Protein AF-A0A832B917-F1 (afdb_monomer_lite)

Structure (mmCIF, N/CA/C/O backbone):
data_AF-A0A832B917-F1
#
_entry.id   AF-A0A832B917-F1
#
loop_
_atom_site.group_PDB
_atom_site.id
_atom_site.type_symbol
_atom_site.label_atom_id
_atom_site.label_alt_id
_atom_site.label_comp_id
_atom_site.label_asym_id
_atom_site.label_entity_id
_atom_site.label_seq_id
_atom_site.pdbx_PDB_ins_code
_atom_site.Cartn_x
_atom_site.Cartn_y
_atom_site.Cartn_z
_atom_site.occupancy
_atom_site.B_iso_or_equiv
_atom_site.auth_seq_id
_atom_site.auth_comp_id
_atom_site.auth_asym_id
_atom_site.auth_atom_id
_atom_site.pdbx_PDB_model_num
ATOM 1 N N . MET A 1 1 ? -44.973 41.754 -7.751 1.00 41.59 1 MET A N 1
ATOM 2 C CA . MET A 1 1 ? -44.252 41.042 -6.675 1.00 41.59 1 MET A CA 1
ATOM 3 C C . MET A 1 1 ? -43.685 39.757 -7.253 1.00 41.59 1 MET A C 1
ATOM 5 O O . MET A 1 1 ? -44.460 38.857 -7.533 1.00 41.59 1 MET A O 1
ATOM 9 N N . ILE A 1 2 ? -42.376 39.683 -7.491 1.00 45.53 2 ILE A N 1
ATOM 10 C CA . ILE A 1 2 ? -41.691 38.426 -7.821 1.00 45.53 2 ILE A CA 1
ATOM 11 C C . ILE A 1 2 ? -40.520 38.333 -6.850 1.00 45.53 2 ILE A C 1
ATOM 13 O O . ILE A 1 2 ? -39.623 39.172 -6.868 1.00 45.53 2 ILE A O 1
ATOM 17 N N . CYS A 1 3 ? -40.603 37.370 -5.938 1.00 47.19 3 CYS A N 1
ATOM 18 C CA . CYS A 1 3 ? -39.570 37.076 -4.959 1.00 47.19 3 CYS A CA 1
ATOM 19 C C . CYS A 1 3 ? -38.580 36.117 -5.632 1.00 47.19 3 CYS A C 1
ATOM 21 O O . CYS A 1 3 ? -38.929 34.973 -5.917 1.00 47.19 3 CYS A O 1
ATOM 23 N N . ALA A 1 4 ? -37.381 36.596 -5.963 1.00 51.69 4 ALA A N 1
ATOM 24 C CA . ALA A 1 4 ? -36.318 35.751 -6.490 1.00 51.69 4 ALA A CA 1
ATOM 25 C C . ALA A 1 4 ? -35.633 35.035 -5.318 1.00 51.69 4 ALA A C 1
ATOM 27 O O . ALA A 1 4 ? -34.927 35.661 -4.529 1.00 51.69 4 ALA A O 1
ATOM 28 N N . ALA A 1 5 ? -35.861 33.730 -5.185 1.00 57.09 5 ALA A N 1
ATOM 29 C CA . ALA A 1 5 ? -35.115 32.896 -4.254 1.00 57.09 5 ALA A CA 1
ATOM 30 C C . ALA A 1 5 ? -33.724 32.608 -4.842 1.00 57.09 5 ALA A C 1
ATOM 32 O O . ALA A 1 5 ? -33.597 31.915 -5.852 1.00 57.09 5 ALA A O 1
ATOM 33 N N . LEU A 1 6 ? -32.681 33.153 -4.215 1.00 59.19 6 LEU A N 1
ATOM 34 C CA . LEU A 1 6 ? -31.294 32.772 -4.476 1.00 59.19 6 LEU A CA 1
ATOM 35 C C . LEU A 1 6 ? -31.070 31.356 -3.915 1.00 59.19 6 LEU A C 1
ATOM 37 O O . LEU A 1 6 ? -31.029 31.173 -2.699 1.00 59.19 6 LEU A O 1
ATOM 41 N N . LEU A 1 7 ? -30.916 30.352 -4.781 1.00 58.56 7 LEU A N 1
ATOM 42 C CA . LEU A 1 7 ? -30.391 29.048 -4.370 1.00 58.56 7 LEU A CA 1
ATOM 43 C C . LEU A 1 7 ? -28.865 29.152 -4.234 1.00 58.56 7 LEU A C 1
ATOM 45 O O . LEU A 1 7 ? -28.141 29.191 -5.227 1.00 58.56 7 LEU A O 1
ATOM 49 N N . LEU A 1 8 ? -28.375 29.175 -2.997 1.00 60.53 8 LEU A N 1
ATOM 50 C CA . LEU A 1 8 ? -26.969 28.921 -2.690 1.00 60.53 8 LEU A CA 1
ATOM 51 C C . LEU A 1 8 ? -26.716 27.411 -2.797 1.00 60.53 8 LEU A C 1
ATOM 53 O O . LEU A 1 8 ? -27.133 26.636 -1.939 1.00 60.53 8 LEU A O 1
ATOM 57 N N . LEU A 1 9 ? -26.031 26.990 -3.860 1.00 60.19 9 LEU A N 1
ATOM 58 C CA . LEU A 1 9 ? -25.449 25.653 -3.960 1.00 60.19 9 LEU A CA 1
ATOM 59 C C . LEU A 1 9 ? -24.284 25.560 -2.967 1.00 60.19 9 LEU A C 1
ATOM 61 O O . LEU A 1 9 ? -23.174 26.004 -3.254 1.00 60.19 9 LEU A O 1
ATOM 65 N N . ALA A 1 10 ? -24.540 25.004 -1.785 1.00 63.69 10 ALA A N 1
ATOM 66 C CA . ALA A 1 10 ? -23.477 24.636 -0.860 1.00 63.69 10 ALA A CA 1
ATOM 67 C C . ALA A 1 10 ? -22.703 23.443 -1.442 1.00 63.69 10 ALA A C 1
ATOM 69 O O . ALA A 1 10 ? -23.269 22.376 -1.684 1.00 63.69 10 ALA A O 1
ATOM 70 N N . THR A 1 11 ? -21.404 23.617 -1.676 1.00 65.88 11 THR A N 1
ATOM 71 C CA . THR A 1 11 ? -20.505 22.516 -2.019 1.00 65.88 11 THR A CA 1
ATOM 72 C C . THR A 1 11 ? -20.307 21.641 -0.785 1.00 65.88 11 THR A C 1
ATOM 74 O O . THR A 1 11 ? -19.839 22.106 0.254 1.00 65.88 11 THR A O 1
ATOM 77 N N . ALA A 1 12 ? -20.684 20.363 -0.876 1.00 63.97 12 ALA A N 1
ATOM 78 C CA . ALA A 1 12 ? -20.380 19.407 0.181 1.00 63.97 12 ALA A CA 1
ATOM 79 C C . ALA A 1 12 ? -18.850 19.330 0.350 1.00 63.97 12 ALA A C 1
ATOM 81 O O . ALA A 1 12 ? -18.140 19.207 -0.655 1.00 63.97 12 ALA A O 1
ATOM 82 N N . PRO A 1 13 ? -18.320 19.415 1.583 1.00 66.44 13 PRO A N 1
ATOM 83 C CA . PRO A 1 13 ? -16.890 19.268 1.802 1.00 66.44 13 PRO A CA 1
ATOM 84 C C . PRO A 1 13 ? -16.442 17.896 1.293 1.00 66.44 13 PRO A C 1
ATOM 86 O O . PRO A 1 13 ? -17.129 16.891 1.495 1.00 66.44 13 PRO A O 1
ATOM 89 N N . ALA A 1 14 ? -15.299 17.856 0.608 1.00 67.38 14 ALA A N 1
ATOM 90 C CA . ALA A 1 14 ? -14.741 16.612 0.100 1.00 67.38 14 ALA A CA 1
ATOM 91 C C . ALA A 1 14 ? -14.556 15.625 1.260 1.00 67.38 14 ALA A C 1
ATOM 93 O O . ALA A 1 14 ? -13.922 15.954 2.265 1.00 67.38 14 ALA A O 1
ATOM 94 N N . LYS A 1 15 ? -15.112 14.415 1.128 1.00 68.44 15 LYS A N 1
ATOM 95 C CA . LYS A 1 15 ? -14.887 13.353 2.109 1.00 68.44 15 LYS A CA 1
ATOM 96 C C . LYS A 1 15 ? -13.382 13.044 2.118 1.00 68.44 15 LYS A C 1
ATOM 98 O O . LYS A 1 15 ? -12.854 12.702 1.059 1.00 68.44 15 LYS A O 1
ATOM 103 N N . PRO A 1 16 ? -12.680 13.169 3.257 1.00 72.31 16 PRO A N 1
ATOM 104 C CA . PRO A 1 16 ? -11.267 12.833 3.303 1.00 72.31 16 PRO A CA 1
ATOM 105 C C . PRO A 1 16 ? -11.072 11.356 2.939 1.00 72.31 16 PRO A C 1
ATOM 107 O O . PRO A 1 16 ? -11.788 10.485 3.440 1.00 72.31 16 PRO A O 1
ATOM 110 N N . TYR A 1 17 ? -10.126 11.083 2.039 1.00 80.44 17 TYR A N 1
ATOM 111 C CA . TYR A 1 17 ? -9.758 9.719 1.670 1.00 80.44 17 TYR A CA 1
ATOM 112 C C . TYR A 1 17 ? -8.897 9.094 2.771 1.00 80.44 17 TYR A C 1
ATOM 114 O O . TYR A 1 17 ? -7.946 9.710 3.247 1.00 80.44 17 TYR A O 1
ATOM 122 N N . GLY A 1 18 ? -9.196 7.847 3.135 1.00 87.00 18 GLY A N 1
ATOM 123 C CA . GLY A 1 18 ? -8.370 7.065 4.055 1.00 87.00 18 GLY A CA 1
ATOM 124 C C . GLY A 1 18 ? -8.400 7.558 5.506 1.00 87.00 18 GLY A C 1
ATOM 125 O O . GLY A 1 18 ? -9.451 7.932 6.028 1.00 87.00 18 GLY A O 1
ATOM 126 N N . LEU A 1 19 ? -7.245 7.471 6.171 1.00 92.69 19 LEU A N 1
ATOM 127 C CA . LEU A 1 19 ? -7.061 7.886 7.561 1.00 92.69 19 LEU A CA 1
ATOM 128 C C . LEU A 1 19 ? -6.670 9.364 7.640 1.00 92.69 19 LEU A C 1
ATOM 130 O O . LEU A 1 19 ? -5.833 9.832 6.871 1.00 92.69 19 LEU A O 1
ATOM 134 N N . THR A 1 20 ? -7.211 10.076 8.622 1.00 93.94 20 THR A N 1
ATOM 135 C CA . THR A 1 20 ? -6.772 11.429 8.993 1.00 93.94 20 THR A CA 1
ATOM 136 C C . THR A 1 20 ? -6.316 11.464 10.448 1.00 93.94 20 THR A C 1
ATOM 138 O O . THR A 1 20 ? -6.522 10.509 11.194 1.00 93.94 20 THR A O 1
ATOM 141 N N . VAL A 1 21 ? -5.668 12.553 10.866 1.00 94.81 21 VAL A N 1
ATOM 142 C CA . VAL A 1 21 ? -5.266 12.768 12.263 1.00 94.81 21 VAL A CA 1
ATOM 143 C C . VAL A 1 21 ? -6.019 13.970 12.817 1.00 94.81 21 VAL A C 1
ATOM 145 O O . VAL A 1 21 ? -6.081 15.019 12.182 1.00 94.81 21 VAL A O 1
ATOM 148 N N . THR A 1 22 ? -6.592 13.833 14.009 1.00 95.44 22 THR A N 1
ATOM 149 C CA . THR A 1 22 ? -7.247 14.920 14.747 1.00 95.44 22 THR A CA 1
ATOM 150 C C . THR A 1 22 ? -6.795 14.861 16.199 1.00 95.44 22 THR A C 1
ATOM 152 O O . THR A 1 22 ? -7.047 13.874 16.879 1.00 95.44 22 THR A O 1
ATOM 155 N N . HIS A 1 23 ? -6.084 15.891 16.669 1.00 96.00 23 HIS A N 1
ATOM 156 C CA . HIS A 1 23 ? -5.545 15.961 18.039 1.00 96.00 23 HIS A CA 1
ATOM 157 C C . HIS A 1 23 ? -4.756 14.704 18.473 1.00 96.00 23 HIS A C 1
ATOM 159 O O . HIS A 1 23 ? -4.881 14.238 19.599 1.00 96.00 23 HIS A O 1
ATOM 165 N N . GLY A 1 24 ? -3.963 14.127 17.563 1.00 96.25 24 GLY A N 1
ATOM 166 C CA . GLY A 1 24 ? -3.178 12.914 17.829 1.00 96.25 24 GLY A CA 1
ATOM 167 C C . GLY A 1 24 ? -3.958 11.597 17.737 1.00 96.25 24 GLY A C 1
ATOM 168 O O . GLY A 1 24 ? -3.368 10.537 17.914 1.00 96.25 24 GLY A O 1
ATOM 169 N N . VAL A 1 25 ? -5.253 11.640 17.415 1.00 96.94 25 VAL A N 1
ATOM 170 C CA . VAL A 1 25 ? -6.095 10.456 17.200 1.00 96.94 25 VAL A CA 1
ATOM 171 C C . VAL A 1 25 ? -6.213 10.179 15.703 1.00 96.94 25 VAL A C 1
ATOM 173 O O . VAL A 1 25 ? -6.511 11.089 14.925 1.00 96.94 25 VAL A O 1
ATOM 176 N N . LEU A 1 26 ? -5.981 8.929 15.290 1.00 95.56 26 LEU A N 1
ATOM 177 C CA . LEU A 1 26 ? -6.287 8.485 13.929 1.00 95.56 26 LEU A CA 1
ATOM 178 C C . LEU A 1 26 ? -7.800 8.408 13.752 1.00 95.56 26 LEU A C 1
ATOM 180 O O . LEU A 1 26 ? -8.496 7.840 14.587 1.00 95.56 26 LEU A O 1
ATOM 184 N N . MET A 1 27 ? -8.301 8.939 12.647 1.00 95.62 27 MET A N 1
ATOM 185 C CA . MET A 1 27 ? -9.718 8.970 12.318 1.00 95.62 27 MET A CA 1
ATOM 186 C C . MET A 1 27 ? -9.946 8.233 11.003 1.00 95.62 27 MET A C 1
ATOM 188 O O . MET A 1 27 ? -9.193 8.413 10.046 1.00 95.62 27 MET A O 1
ATOM 192 N N . LYS A 1 28 ? -11.012 7.439 10.933 1.00 92.25 28 LYS A N 1
ATOM 193 C CA . LYS A 1 28 ? -11.495 6.810 9.701 1.00 92.25 28 LYS A CA 1
ATOM 194 C C . LYS A 1 28 ? -12.974 7.122 9.562 1.00 92.25 28 LYS A C 1
ATOM 196 O O . LYS A 1 28 ? -13.726 6.867 10.491 1.00 92.25 28 LYS A O 1
ATOM 201 N N . ASP A 1 29 ? -13.394 7.687 8.431 1.00 90.19 29 ASP A N 1
ATOM 202 C CA . ASP A 1 29 ? -14.808 8.024 8.191 1.00 90.19 29 ASP A CA 1
ATOM 203 C C . ASP A 1 29 ? -15.442 8.887 9.314 1.00 90.19 29 ASP A C 1
ATOM 205 O O . ASP A 1 29 ? -16.625 8.765 9.618 1.00 90.19 29 ASP A O 1
ATOM 209 N N . GLY A 1 30 ? -14.647 9.759 9.948 1.00 91.44 30 GLY A N 1
ATOM 210 C CA . GLY A 1 30 ? -15.097 10.652 11.023 1.00 91.44 30 GLY A CA 1
ATOM 211 C C . GLY A 1 30 ? -15.134 10.038 12.427 1.00 91.44 30 GLY A C 1
ATOM 212 O O . GLY A 1 30 ? -15.432 10.758 13.377 1.00 91.44 30 GLY A O 1
ATOM 213 N N . VAL A 1 31 ? -14.788 8.757 12.594 1.00 93.31 31 VAL A N 1
ATOM 214 C CA . VAL A 1 31 ? -14.727 8.091 13.908 1.00 93.31 31 VAL A CA 1
ATOM 215 C C . VAL A 1 31 ? -13.286 7.752 14.313 1.00 93.31 31 VAL A C 1
ATOM 217 O O . VAL A 1 31 ? -12.462 7.500 13.427 1.00 93.31 31 VAL A O 1
ATOM 220 N N . PRO A 1 32 ? -12.953 7.730 15.622 1.00 96.75 32 PRO A N 1
ATOM 221 C CA . PRO A 1 32 ? -11.650 7.268 16.095 1.00 96.75 32 PRO A CA 1
ATOM 222 C C . PRO A 1 32 ? -11.336 5.854 15.600 1.00 96.75 32 PRO A C 1
ATOM 224 O O . PRO A 1 32 ? -12.162 4.946 15.703 1.00 96.75 32 PRO A O 1
ATOM 227 N N . PHE A 1 33 ? -10.133 5.667 15.071 1.00 95.38 33 PHE A N 1
ATOM 228 C CA . PHE A 1 33 ? -9.654 4.413 14.513 1.00 95.38 33 PHE A CA 1
ATOM 229 C C . PHE A 1 33 ? -8.524 3.834 15.364 1.00 95.38 33 PHE A C 1
ATOM 231 O O . PHE A 1 33 ? -7.494 4.470 15.583 1.00 95.38 33 PHE A O 1
ATOM 238 N N . HIS A 1 34 ? -8.696 2.575 15.759 1.00 94.44 34 HIS A N 1
ATOM 239 C CA . HIS A 1 34 ? -7.662 1.744 16.363 1.00 94.44 34 HIS A CA 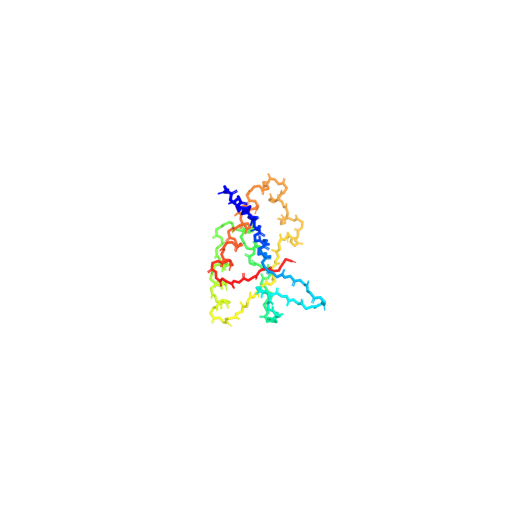1
ATOM 240 C C . HIS A 1 34 ? -7.623 0.417 15.608 1.00 94.44 34 HIS A C 1
ATOM 242 O O . HIS A 1 34 ? -8.667 -0.185 15.358 1.00 94.44 34 HIS A O 1
ATOM 248 N N . GLY A 1 35 ? -6.433 -0.051 15.238 1.00 92.69 35 GLY A N 1
ATOM 249 C CA . GLY A 1 35 ? -6.284 -1.294 14.490 1.00 92.69 35 GLY A CA 1
ATOM 250 C C . GLY A 1 35 ? -4.979 -2.002 14.816 1.00 92.69 35 GLY A C 1
ATOM 251 O O . GLY A 1 35 ? -3.974 -1.362 15.120 1.00 92.69 35 GLY A O 1
ATOM 252 N N . ILE A 1 36 ? -5.002 -3.328 14.720 1.00 96.62 36 ILE A N 1
ATOM 253 C CA . ILE A 1 36 ? -3.821 -4.182 14.852 1.00 96.62 36 ILE A CA 1
ATOM 254 C C . ILE A 1 36 ? -3.515 -4.747 13.473 1.00 96.62 36 ILE A C 1
ATOM 256 O O . ILE A 1 36 ? -4.321 -5.482 12.911 1.00 96.62 36 ILE A O 1
ATOM 260 N N . GLY A 1 37 ? -2.363 -4.377 12.925 1.00 97.38 37 GLY A N 1
ATOM 261 C CA . GLY A 1 37 ? -1.917 -4.825 11.613 1.00 97.38 37 GLY A CA 1
ATOM 262 C C . GLY A 1 37 ? -0.808 -5.863 11.677 1.00 97.38 37 GLY A C 1
ATOM 263 O O . GLY A 1 37 ? -0.338 -6.255 12.746 1.00 97.38 37 GLY A O 1
ATOM 264 N N . VAL A 1 38 ? -0.346 -6.259 10.496 1.00 98.38 38 VAL A N 1
ATOM 265 C CA . VAL A 1 38 ? 0.840 -7.105 10.329 1.00 98.38 38 VAL A CA 1
ATOM 266 C C . VAL A 1 38 ? 1.938 -6.360 9.587 1.00 98.3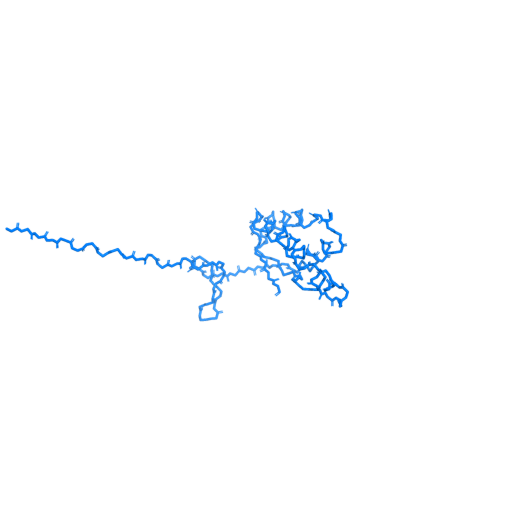8 38 VAL A C 1
ATOM 268 O O . VAL A 1 38 ? 1.678 -5.437 8.814 1.00 98.38 38 VAL A O 1
ATOM 271 N N . ASN A 1 39 ? 3.180 -6.798 9.761 1.00 98.31 39 ASN A N 1
ATOM 272 C CA . ASN A 1 39 ? 4.229 -6.466 8.811 1.00 98.31 39 ASN A CA 1
ATOM 273 C C . ASN A 1 39 ? 4.219 -7.507 7.681 1.00 98.31 39 ASN A C 1
ATOM 275 O O . ASN A 1 39 ? 4.598 -8.654 7.889 1.00 98.31 39 ASN A O 1
ATOM 279 N N . TYR A 1 40 ? 3.770 -7.106 6.492 1.00 97.88 40 TYR A N 1
ATOM 280 C CA . TYR A 1 40 ? 3.783 -7.920 5.279 1.00 97.88 40 TYR A CA 1
ATOM 281 C C . TYR A 1 40 ? 4.825 -7.379 4.296 1.00 97.88 40 TYR A C 1
ATOM 283 O O . TYR A 1 40 ? 4.523 -6.967 3.176 1.00 97.88 40 TYR A O 1
ATOM 291 N N . PHE A 1 41 ? 6.075 -7.341 4.758 1.00 96.88 41 PHE A N 1
ATOM 292 C CA . PHE A 1 41 ? 7.187 -6.683 4.078 1.00 96.88 41 PHE A CA 1
ATOM 293 C C . PHE A 1 41 ? 7.287 -7.021 2.584 1.00 96.88 41 PHE A C 1
ATOM 295 O O . PHE A 1 41 ? 7.370 -6.129 1.747 1.00 96.88 41 PHE A O 1
ATOM 302 N N . ASN A 1 42 ? 7.231 -8.305 2.232 1.00 95.94 42 ASN A N 1
ATOM 303 C CA . ASN A 1 42 ? 7.517 -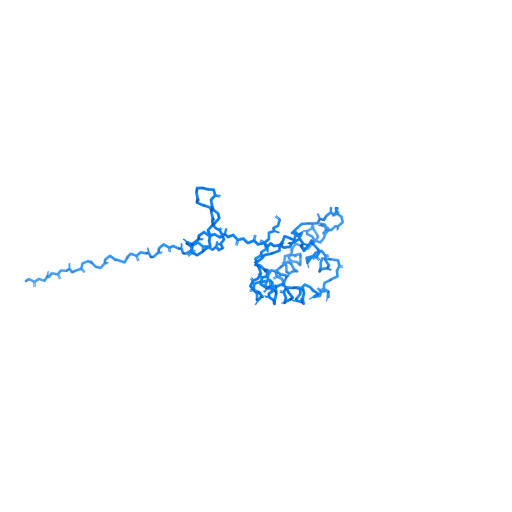8.791 0.883 1.00 95.94 42 ASN A CA 1
ATOM 304 C C . ASN A 1 42 ? 6.305 -8.827 -0.070 1.00 95.94 42 ASN A C 1
ATOM 306 O O . ASN A 1 42 ? 6.418 -9.406 -1.155 1.00 95.94 42 ASN A O 1
ATOM 310 N N . ALA A 1 43 ? 5.171 -8.213 0.294 1.00 97.19 43 ALA A N 1
ATOM 311 C CA . ALA A 1 43 ? 3.976 -8.172 -0.554 1.00 97.19 43 ALA A CA 1
ATOM 312 C C . ALA A 1 43 ? 4.278 -7.606 -1.955 1.00 97.19 43 ALA A C 1
ATOM 314 O O . ALA A 1 43 ? 3.898 -8.205 -2.960 1.00 97.19 43 ALA A O 1
ATOM 315 N N . PHE A 1 44 ? 5.041 -6.510 -2.028 1.00 97.31 44 PHE A N 1
ATOM 316 C CA . PHE A 1 44 ? 5.495 -5.937 -3.297 1.00 97.31 44 PHE A CA 1
ATOM 317 C C . PHE A 1 44 ? 6.849 -6.487 -3.760 1.00 97.31 44 PHE A C 1
ATOM 319 O O . PHE A 1 44 ? 7.023 -6.743 -4.950 1.00 97.31 44 PHE A O 1
ATOM 326 N N . ALA A 1 45 ? 7.775 -6.754 -2.831 1.00 95.56 45 ALA A N 1
ATOM 327 C CA . ALA A 1 45 ? 9.125 -7.235 -3.143 1.00 95.56 45 ALA A CA 1
ATOM 328 C C . ALA A 1 45 ? 9.135 -8.473 -4.057 1.00 95.56 45 ALA A C 1
ATOM 330 O O . ALA A 1 45 ? 9.928 -8.546 -4.993 1.00 95.56 45 ALA A O 1
ATOM 331 N N . ARG A 1 46 ? 8.217 -9.423 -3.833 1.00 95.94 46 ARG A N 1
ATOM 332 C CA . ARG A 1 46 ? 8.100 -10.624 -4.675 1.00 95.94 46 ARG A CA 1
ATOM 333 C C . ARG A 1 46 ? 7.657 -10.307 -6.101 1.00 95.94 46 ARG A C 1
ATOM 335 O O . ARG A 1 46 ? 8.249 -10.829 -7.031 1.00 95.94 46 ARG A O 1
ATOM 342 N N . THR A 1 47 ? 6.709 -9.386 -6.273 1.00 94.81 47 THR A N 1
ATOM 343 C CA . THR A 1 47 ? 6.249 -8.925 -7.600 1.00 94.81 47 THR A CA 1
ATOM 344 C C . THR A 1 47 ? 7.340 -8.138 -8.337 1.00 94.81 47 THR A C 1
ATOM 346 O O . THR A 1 47 ? 7.432 -8.134 -9.569 1.00 94.81 47 THR A O 1
ATOM 349 N N . LEU A 1 48 ? 8.174 -7.421 -7.582 1.00 94.31 48 LEU A N 1
ATOM 350 C CA . LEU A 1 48 ? 9.312 -6.687 -8.118 1.00 94.31 48 LEU A CA 1
ATOM 351 C C . LEU A 1 48 ? 10.394 -7.647 -8.638 1.00 94.31 48 LEU A C 1
ATOM 353 O O . LEU A 1 48 ? 10.897 -7.440 -9.742 1.00 94.31 48 LEU A O 1
ATOM 357 N N . ALA A 1 49 ? 10.685 -8.713 -7.887 1.00 94.00 49 ALA A N 1
ATOM 358 C CA . ALA A 1 49 ? 11.623 -9.763 -8.280 1.00 94.00 49 ALA A CA 1
ATOM 359 C C . ALA A 1 49 ? 11.085 -10.642 -9.425 1.00 94.00 49 ALA A C 1
ATOM 361 O O . ALA A 1 49 ? 11.793 -10.878 -10.402 1.00 94.00 49 ALA A O 1
ATOM 362 N N . ASP A 1 50 ? 9.826 -11.073 -9.337 1.00 96.19 50 ASP A N 1
ATOM 363 C CA . ASP A 1 50 ? 9.129 -11.861 -10.352 1.00 96.19 50 ASP A CA 1
ATOM 364 C C . ASP A 1 50 ? 7.755 -11.233 -10.673 1.00 96.19 50 ASP A C 1
ATOM 366 O O . ASP A 1 50 ? 6.834 -11.306 -9.857 1.00 96.19 50 ASP A O 1
ATOM 370 N N . PRO A 1 51 ? 7.549 -10.652 -11.875 1.00 95.12 51 PRO A N 1
ATOM 371 C CA . PRO A 1 51 ? 6.268 -10.043 -12.250 1.00 95.12 51 PRO A CA 1
ATOM 372 C C . PRO A 1 51 ? 5.082 -11.021 -12.291 1.00 95.12 51 PRO A C 1
ATOM 374 O O . PRO A 1 51 ? 3.927 -10.568 -12.351 1.00 95.12 51 PRO A O 1
ATOM 377 N N . LYS A 1 52 ? 5.347 -12.334 -12.315 1.00 97.81 52 LYS A N 1
ATOM 378 C CA . LYS A 1 52 ? 4.331 -13.393 -12.303 1.00 97.81 52 LYS A CA 1
ATOM 379 C C . LYS A 1 52 ? 3.902 -13.783 -10.893 1.00 97.81 52 LYS A C 1
ATOM 381 O O . LYS A 1 52 ? 2.852 -14.407 -10.760 1.00 97.81 52 LYS A O 1
ATOM 386 N N . ASP A 1 53 ? 4.649 -13.401 -9.859 1.00 98.12 53 ASP A N 1
ATOM 387 C CA . ASP A 1 53 ? 4.242 -13.653 -8.482 1.00 98.12 53 ASP A CA 1
ATOM 388 C C . ASP A 1 53 ? 3.002 -12.807 -8.148 1.00 98.12 53 ASP A C 1
ATOM 390 O O . ASP A 1 53 ? 3.021 -11.574 -8.174 1.00 98.12 53 ASP A O 1
ATOM 394 N N . THR A 1 54 ? 1.892 -13.491 -7.867 1.00 98.00 54 THR A N 1
ATOM 395 C CA . THR A 1 54 ? 0.626 -12.896 -7.415 1.00 98.00 54 THR A CA 1
ATOM 396 C C . THR A 1 54 ? 0.239 -13.356 -6.014 1.00 98.00 54 THR A C 1
ATOM 398 O O . THR A 1 54 ? -0.919 -13.235 -5.621 1.00 98.00 54 THR A O 1
ATOM 401 N N . SER A 1 55 ? 1.184 -13.896 -5.241 1.00 98.38 55 SER A N 1
ATOM 402 C CA . SER A 1 55 ? 0.929 -14.462 -3.908 1.00 98.38 55 SER A CA 1
ATOM 403 C C . SER A 1 55 ? 0.418 -13.431 -2.895 1.00 98.38 55 SER A C 1
ATOM 405 O O . SER A 1 55 ? -0.181 -13.807 -1.887 1.00 98.38 55 SER A O 1
ATOM 407 N N . TYR A 1 56 ? 0.596 -12.132 -3.170 1.00 98.19 56 TYR A N 1
ATOM 408 C CA . TYR A 1 56 ? -0.028 -11.055 -2.401 1.00 98.19 56 TYR A CA 1
ATOM 409 C C . TYR A 1 56 ? -1.561 -11.137 -2.405 1.00 98.19 56 TYR A C 1
ATOM 411 O O . TYR A 1 56 ? -2.162 -10.774 -1.403 1.00 98.19 56 TYR A O 1
ATOM 419 N N . GLU A 1 57 ? -2.193 -11.648 -3.471 1.00 98.50 57 GLU A N 1
ATOM 420 C CA . GLU A 1 57 ? -3.657 -11.765 -3.565 1.00 98.50 57 GLU A CA 1
ATOM 421 C C . GLU A 1 57 ? -4.190 -12.687 -2.464 1.00 98.50 57 GLU A C 1
ATOM 423 O O . GLU A 1 57 ? -5.042 -12.307 -1.666 1.00 98.50 57 GLU A O 1
ATOM 428 N N . GLU A 1 58 ? -3.607 -13.881 -2.371 1.00 98.62 58 GLU A N 1
ATOM 429 C CA . GLU A 1 58 ? -3.934 -14.862 -1.341 1.00 98.62 58 GLU A CA 1
ATOM 430 C C . GLU A 1 58 ? -3.568 -14.348 0.057 1.00 98.62 58 GLU A C 1
ATOM 432 O O . GLU A 1 58 ? -4.327 -14.528 1.009 1.00 98.62 58 GLU A O 1
ATOM 437 N N . GLY A 1 59 ? -2.438 -13.647 0.183 1.00 98.44 59 GLY A N 1
ATOM 438 C CA . GLY A 1 59 ? -2.044 -13.002 1.431 1.00 98.44 59 GLY A CA 1
ATOM 439 C C . GLY A 1 59 ? -3.079 -11.990 1.927 1.00 98.44 59 GLY A C 1
ATOM 440 O O . GLY A 1 59 ? -3.510 -12.067 3.076 1.00 98.44 59 GLY A O 1
ATOM 441 N N . PHE A 1 60 ? -3.530 -11.069 1.072 1.00 98.81 60 PHE A N 1
ATOM 442 C CA . PHE A 1 60 ? -4.542 -10.079 1.443 1.00 98.81 60 PHE A CA 1
ATOM 443 C C . PHE A 1 60 ? -5.905 -10.716 1.722 1.00 98.81 60 PHE A C 1
ATOM 445 O O . PHE A 1 60 ? -6.548 -10.348 2.706 1.00 98.81 60 PHE A O 1
ATOM 452 N N . ARG A 1 61 ? -6.299 -11.740 0.956 1.00 98.75 61 ARG A N 1
ATOM 453 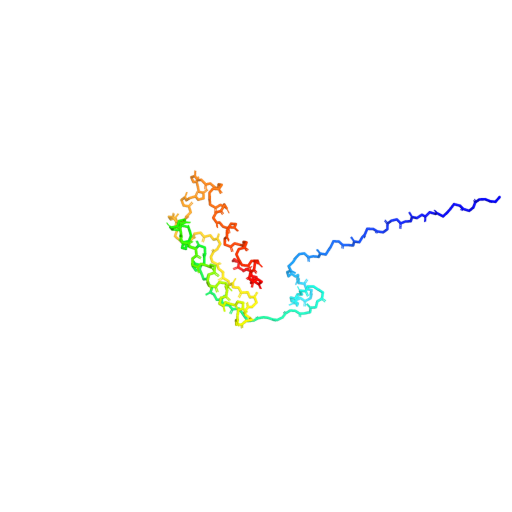C CA . ARG A 1 61 ? -7.490 -12.551 1.248 1.00 98.75 61 ARG A CA 1
ATOM 454 C C . ARG A 1 61 ? -7.435 -13.151 2.651 1.00 98.75 61 ARG A C 1
ATOM 456 O O . ARG A 1 61 ? -8.411 -13.095 3.397 1.00 98.75 61 ARG A O 1
ATOM 463 N N . GLN A 1 62 ? -6.288 -13.696 3.047 1.00 98.62 62 GLN A N 1
ATOM 464 C CA . GLN A 1 62 ? -6.091 -14.257 4.383 1.00 98.62 62 GLN A CA 1
ATOM 465 C C . GLN A 1 62 ? -6.145 -13.208 5.501 1.00 98.62 62 GLN A C 1
ATOM 467 O O . GLN A 1 62 ? -6.634 -13.525 6.591 1.00 98.62 62 GLN A O 1
ATOM 472 N N . LEU A 1 63 ? -5.653 -11.991 5.256 1.00 98.62 63 LEU A N 1
ATOM 473 C CA . LEU A 1 63 ? -5.750 -10.877 6.203 1.00 98.62 63 LEU A CA 1
ATOM 474 C C . LEU A 1 63 ? -7.200 -10.420 6.379 1.00 98.62 63 LEU A C 1
ATOM 476 O O . LEU A 1 63 ? -7.658 -10.299 7.516 1.00 98.62 63 LEU A O 1
ATOM 480 N N . GLN A 1 64 ? -7.945 -10.276 5.279 1.00 98.44 64 GLN A N 1
ATOM 481 C CA . GLN A 1 64 ? -9.372 -9.957 5.304 1.00 98.44 64 GLN A CA 1
ATOM 482 C C . GLN A 1 64 ? -10.163 -10.984 6.122 1.00 98.44 64 GLN A C 1
ATOM 484 O O . GLN A 1 64 ? -10.924 -10.613 7.010 1.00 98.44 64 GLN A O 1
ATOM 489 N N . GLN A 1 65 ? -9.942 -12.282 5.881 1.00 98.44 65 GLN A N 1
ATOM 490 C CA . GLN A 1 65 ? -10.616 -13.362 6.616 1.00 98.44 65 GLN A CA 1
ATOM 491 C C . GLN A 1 65 ? -10.351 -13.346 8.125 1.00 98.44 65 GLN A C 1
ATOM 493 O O . GLN A 1 65 ? -11.141 -13.885 8.895 1.00 98.44 65 GLN A O 1
ATOM 498 N N . ARG A 1 66 ? -9.238 -12.742 8.549 1.00 98.00 66 ARG A N 1
ATOM 499 C CA . ARG A 1 66 ? -8.853 -12.591 9.957 1.00 98.00 66 ARG A CA 1
ATOM 500 C C . ARG A 1 66 ? -9.209 -11.219 10.525 1.00 98.00 66 ARG A C 1
ATOM 502 O O . ARG A 1 66 ? -8.832 -10.929 11.654 1.00 98.00 66 ARG A O 1
ATOM 509 N N . ASN A 1 67 ? -9.922 -10.387 9.763 1.00 97.25 67 ASN A N 1
ATOM 510 C CA . ASN A 1 67 ? -10.253 -9.008 10.117 1.00 97.25 67 ASN A CA 1
ATOM 511 C C . ASN A 1 67 ? -9.014 -8.153 10.441 1.00 97.25 67 ASN A C 1
ATOM 513 O O . ASN A 1 67 ? -9.075 -7.279 11.303 1.00 97.25 67 ASN A O 1
ATOM 517 N N . ILE A 1 68 ? -7.885 -8.398 9.766 1.00 98.31 68 ILE A N 1
ATOM 518 C CA . ILE A 1 68 ? -6.688 -7.562 9.889 1.00 98.31 68 ILE A CA 1
ATOM 519 C C . ILE A 1 68 ? -6.857 -6.335 8.977 1.00 98.31 68 ILE A C 1
ATOM 521 O O . ILE A 1 68 ? -6.869 -6.490 7.756 1.00 98.31 68 ILE A O 1
ATOM 525 N N . PRO A 1 69 ? -6.977 -5.114 9.534 1.00 96.56 69 PRO A N 1
ATOM 526 C CA . PRO A 1 69 ? -7.384 -3.931 8.780 1.00 96.56 69 PRO A CA 1
ATOM 527 C C . PRO A 1 69 ? -6.262 -3.303 7.954 1.00 96.56 69 PRO A C 1
ATOM 529 O O . PRO A 1 69 ? -6.547 -2.517 7.053 1.00 96.56 69 PRO A O 1
ATOM 532 N N . PHE A 1 70 ? -4.992 -3.586 8.263 1.00 97.81 70 PHE A N 1
ATOM 533 C CA . PHE A 1 70 ? -3.872 -3.042 7.502 1.00 97.81 70 PHE A CA 1
ATOM 534 C C . PHE A 1 70 ? -2.619 -3.913 7.557 1.00 97.81 70 PHE A C 1
ATOM 536 O O . PHE A 1 70 ? -2.393 -4.681 8.497 1.00 97.81 70 PHE A O 1
ATOM 543 N N . ALA A 1 71 ? -1.767 -3.730 6.554 1.00 98.25 71 ALA A N 1
ATOM 544 C CA . ALA A 1 71 ? -0.432 -4.292 6.502 1.00 98.25 71 ALA A CA 1
ATOM 545 C C . ALA A 1 71 ? 0.607 -3.193 6.261 1.00 98.25 71 ALA A C 1
ATOM 547 O O . ALA A 1 71 ? 0.438 -2.330 5.399 1.00 98.25 71 ALA A O 1
ATOM 548 N N . ARG A 1 72 ? 1.719 -3.254 6.998 1.00 97.88 72 ARG A N 1
ATOM 549 C CA . ARG A 1 72 ? 2.924 -2.497 6.656 1.00 97.88 72 ARG A CA 1
ATOM 550 C C . ARG A 1 72 ? 3.732 -3.286 5.635 1.00 97.88 72 ARG A C 1
ATOM 552 O O . ARG A 1 72 ? 4.117 -4.418 5.927 1.00 97.88 72 ARG A O 1
ATOM 559 N N . PHE A 1 73 ? 4.016 -2.701 4.481 1.00 97.12 73 PHE A N 1
ATOM 560 C CA . PHE A 1 73 ? 4.728 -3.358 3.386 1.00 97.12 73 PHE A CA 1
ATOM 561 C C . PHE A 1 73 ? 5.912 -2.516 2.917 1.00 97.12 73 PHE A C 1
ATOM 563 O O . PHE A 1 73 ? 6.022 -1.335 3.227 1.00 97.12 73 PHE A O 1
ATOM 570 N N . MET A 1 74 ? 6.817 -3.138 2.172 1.00 94.88 74 MET A N 1
ATOM 571 C CA . MET A 1 74 ? 7.890 -2.422 1.502 1.00 94.88 74 MET A CA 1
ATOM 572 C C . MET A 1 74 ? 7.349 -1.745 0.234 1.00 94.88 74 MET A C 1
ATOM 574 O O . MET A 1 74 ? 6.892 -2.424 -0.682 1.00 94.88 74 MET A O 1
ATOM 578 N N . CYS A 1 75 ? 7.411 -0.413 0.183 1.00 91.19 75 CYS A N 1
ATOM 579 C CA . CYS A 1 75 ? 7.005 0.382 -0.984 1.00 91.19 75 CYS A CA 1
ATOM 580 C C . CYS A 1 75 ? 8.200 0.829 -1.853 1.00 91.19 75 CYS A C 1
ATOM 582 O O . CYS A 1 75 ? 8.021 1.337 -2.956 1.00 91.19 75 CYS A O 1
ATOM 584 N N . CYS A 1 76 ? 9.432 0.626 -1.380 1.00 89.56 76 CYS A N 1
ATOM 585 C CA . CYS A 1 76 ? 10.668 0.934 -2.098 1.00 89.56 76 CYS A CA 1
ATOM 586 C C . CYS A 1 76 ? 11.699 -0.184 -1.923 1.00 89.56 76 CYS A C 1
ATOM 588 O O . CYS A 1 76 ? 11.693 -0.882 -0.918 1.00 89.56 76 CYS A O 1
ATOM 590 N N . GLY A 1 77 ? 12.601 -0.351 -2.889 1.00 87.56 77 GLY A N 1
ATOM 591 C CA . GLY A 1 77 ? 13.622 -1.397 -2.847 1.00 87.56 77 GLY A CA 1
ATOM 592 C C . GLY A 1 77 ? 14.399 -1.455 -1.526 1.00 87.56 77 GLY A C 1
ATOM 593 O O . GLY A 1 77 ? 14.788 -0.414 -1.001 1.00 87.56 77 GLY A O 1
ATOM 594 N N . PHE A 1 78 ? 14.637 -2.661 -0.998 1.00 90.06 78 PHE A N 1
ATOM 595 C CA . PHE A 1 78 ? 15.436 -2.837 0.221 1.00 90.06 78 PHE A CA 1
ATOM 596 C C . PHE A 1 78 ? 16.928 -2.788 -0.107 1.00 90.06 78 PHE A C 1
ATOM 598 O O . PHE A 1 78 ? 17.704 -2.131 0.584 1.00 90.06 78 PHE A O 1
ATOM 605 N N . TRP A 1 79 ? 17.3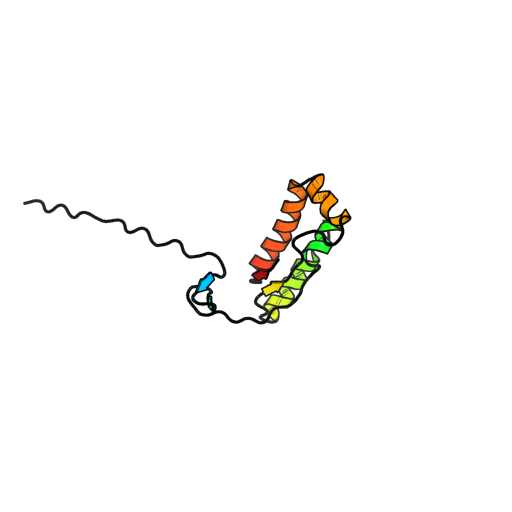16 -3.442 -1.203 1.00 92.31 79 TRP A N 1
ATOM 606 C CA . TRP A 1 79 ? 18.657 -3.361 -1.762 1.00 92.31 79 TRP A CA 1
ATOM 607 C C . TRP A 1 79 ? 18.703 -2.383 -2.939 1.00 92.31 79 TRP A C 1
ATOM 609 O O . TRP A 1 79 ? 17.708 -2.223 -3.651 1.00 92.31 79 TRP A O 1
ATOM 619 N N . PRO A 1 80 ? 19.869 -1.782 -3.246 1.00 92.62 80 PRO A N 1
ATOM 620 C CA . PRO A 1 80 ? 20.013 -0.919 -4.420 1.00 92.62 80 PRO A CA 1
ATOM 621 C C . PRO A 1 80 ? 19.572 -1.586 -5.733 1.00 92.62 80 PRO A C 1
ATOM 623 O O . PRO A 1 80 ? 19.028 -0.925 -6.616 1.00 92.62 80 PRO A O 1
ATOM 626 N N . SER A 1 81 ? 19.761 -2.906 -5.853 1.00 92.69 81 SER A N 1
ATOM 627 C CA . SER A 1 81 ? 19.328 -3.696 -7.011 1.00 92.69 81 SER A CA 1
ATOM 628 C C . SER A 1 81 ? 17.818 -3.670 -7.237 1.00 92.69 81 SER A C 1
ATOM 630 O O . SER A 1 81 ? 17.386 -3.692 -8.388 1.00 92.69 81 SER A O 1
ATOM 632 N N . ASP A 1 82 ? 17.022 -3.570 -6.174 1.00 92.88 82 ASP A N 1
ATOM 633 C CA . ASP A 1 82 ? 15.558 -3.554 -6.248 1.00 92.88 82 ASP A CA 1
ATOM 634 C C . ASP A 1 82 ? 15.052 -2.257 -6.906 1.00 92.88 82 ASP A C 1
ATOM 636 O O . ASP A 1 82 ? 13.999 -2.227 -7.541 1.00 92.88 82 ASP A O 1
ATOM 640 N N . MET A 1 83 ? 15.837 -1.177 -6.840 1.00 95.56 83 MET A N 1
ATOM 641 C CA . MET A 1 83 ? 15.516 0.095 -7.493 1.00 95.56 83 MET A CA 1
ATOM 642 C C . MET A 1 83 ? 15.880 0.125 -8.981 1.00 95.56 83 MET A C 1
ATOM 644 O O . MET A 1 83 ? 15.565 1.105 -9.657 1.00 95.56 83 MET A O 1
ATOM 648 N N . ARG A 1 84 ? 16.502 -0.932 -9.526 1.00 95.44 84 ARG A N 1
ATOM 649 C CA . ARG A 1 84 ? 16.884 -0.992 -10.946 1.00 95.44 84 ARG A CA 1
ATOM 650 C C . ARG A 1 84 ? 15.682 -0.774 -11.856 1.00 95.44 84 ARG A C 1
ATOM 652 O O . ARG A 1 84 ? 15.753 0.073 -12.737 1.00 95.44 84 ARG A O 1
ATOM 659 N N . LEU A 1 85 ? 14.577 -1.480 -11.605 1.00 96.56 85 LEU A N 1
ATOM 660 C CA . LEU A 1 85 ? 13.374 -1.355 -12.428 1.00 96.56 85 LEU A CA 1
ATOM 661 C C . LEU A 1 85 ? 12.820 0.073 -12.388 1.00 96.56 85 LEU A C 1
ATOM 663 O O . LEU A 1 85 ? 12.501 0.620 -13.429 1.00 96.56 85 LEU A O 1
ATOM 667 N N . TYR A 1 86 ? 12.795 0.722 -11.221 1.00 97.19 86 TYR A N 1
ATOM 668 C CA . TYR A 1 86 ? 12.376 2.123 -11.112 1.00 97.19 86 TYR A CA 1
ATOM 669 C C . TYR A 1 86 ? 13.250 3.081 -11.947 1.00 97.19 86 TYR A C 1
ATOM 671 O O . TYR A 1 86 ? 12.750 4.073 -12.482 1.00 97.19 86 TYR A O 1
ATOM 679 N N . GLN A 1 87 ? 14.553 2.799 -12.044 1.00 97.25 87 GLN A N 1
ATOM 680 C CA . GLN A 1 87 ? 15.507 3.616 -12.798 1.00 97.25 87 GLN A CA 1
ATOM 681 C C . GLN A 1 87 ? 15.419 3.384 -14.310 1.00 97.25 87 GLN A C 1
ATOM 683 O O . GLN A 1 87 ? 15.557 4.339 -15.070 1.00 97.25 87 GLN A O 1
ATOM 688 N N . THR A 1 88 ? 15.197 2.143 -14.749 1.00 98.00 88 THR A N 1
ATOM 689 C CA . THR A 1 88 ? 15.215 1.775 -16.174 1.00 98.00 88 THR A CA 1
ATOM 690 C C . THR A 1 88 ? 13.833 1.768 -16.824 1.00 98.00 88 THR A C 1
ATOM 692 O O . THR A 1 88 ? 13.728 2.017 -18.018 1.00 98.00 88 THR A O 1
ATOM 695 N N . ASP A 1 89 ? 12.782 1.475 -16.055 1.00 98.12 89 ASP A N 1
ATOM 696 C CA . ASP A 1 89 ? 11.389 1.412 -16.503 1.00 98.12 89 ASP A CA 1
ATOM 697 C C . ASP A 1 89 ? 10.423 1.740 -15.347 1.00 98.12 89 ASP A C 1
ATOM 699 O O . ASP A 1 89 ? 9.844 0.884 -14.666 1.00 98.12 89 ASP A O 1
ATOM 703 N N . ARG A 1 90 ? 10.256 3.042 -15.116 1.00 97.69 90 ARG A N 1
ATOM 704 C CA . ARG A 1 90 ? 9.406 3.567 -14.044 1.00 97.69 90 ARG A CA 1
ATOM 705 C C . ARG A 1 90 ? 7.927 3.221 -14.236 1.00 97.69 90 ARG A C 1
ATOM 707 O O . ARG A 1 90 ? 7.217 3.040 -13.248 1.00 97.69 90 ARG A O 1
ATOM 714 N N . ALA A 1 91 ? 7.465 3.135 -15.483 1.00 98.50 91 ALA A N 1
ATOM 715 C CA . ALA A 1 91 ? 6.076 2.812 -15.786 1.00 98.50 91 ALA A CA 1
ATOM 716 C C . ALA A 1 91 ? 5.757 1.374 -15.364 1.00 98.50 91 ALA A C 1
ATOM 718 O O . ALA A 1 91 ? 4.763 1.140 -14.679 1.00 98.50 91 ALA A O 1
ATOM 719 N N . GLU A 1 92 ? 6.634 0.424 -15.688 1.00 97.75 92 GLU A N 1
ATOM 720 C CA . GLU A 1 92 ? 6.484 -0.968 -15.267 1.00 97.75 92 GLU A CA 1
ATOM 721 C C . GLU A 1 92 ? 6.581 -1.128 -13.744 1.00 97.75 92 GLU A C 1
ATOM 723 O O . GLU A 1 92 ? 5.798 -1.877 -13.155 1.00 97.75 92 GLU A O 1
ATOM 728 N N . TYR A 1 93 ? 7.483 -0.394 -13.083 1.00 97.81 93 TYR A N 1
ATOM 729 C CA . TYR A 1 93 ? 7.579 -0.387 -11.619 1.00 97.81 93 TYR A CA 1
ATOM 730 C C . TYR A 1 93 ? 6.243 -0.011 -10.961 1.00 97.81 93 TYR A C 1
ATOM 732 O O . TYR A 1 93 ? 5.724 -0.761 -10.128 1.00 97.81 93 TYR A O 1
ATOM 740 N N . PHE A 1 94 ? 5.651 1.115 -11.374 1.00 97.69 94 PHE A N 1
ATOM 741 C CA . PHE A 1 94 ? 4.367 1.559 -10.833 1.00 97.69 94 PHE A CA 1
ATOM 742 C C . PHE A 1 94 ? 3.210 0.664 -11.267 1.00 97.69 94 PHE A C 1
ATOM 744 O O . PHE A 1 94 ? 2.340 0.380 -10.453 1.00 97.69 94 PHE A O 1
ATOM 751 N N . ARG A 1 95 ? 3.225 0.110 -12.485 1.00 98.06 95 ARG A N 1
ATOM 752 C CA . ARG A 1 95 ? 2.212 -0.866 -12.913 1.00 98.06 95 ARG A CA 1
ATOM 753 C C . ARG A 1 95 ? 2.204 -2.110 -12.019 1.00 98.06 95 ARG A C 1
ATOM 755 O O . ARG A 1 95 ? 1.139 -2.651 -11.721 1.00 98.06 95 ARG A O 1
ATOM 762 N N . ARG A 1 96 ? 3.373 -2.587 -11.580 1.00 97.38 96 ARG A N 1
ATOM 763 C CA . ARG A 1 96 ? 3.467 -3.699 -10.618 1.00 97.38 96 ARG A CA 1
ATOM 764 C C . ARG A 1 96 ? 2.960 -3.295 -9.237 1.00 97.38 96 ARG A C 1
ATOM 766 O O . ARG A 1 96 ? 2.210 -4.060 -8.637 1.00 97.38 96 ARG A O 1
ATOM 773 N N . MET A 1 97 ? 3.329 -2.107 -8.763 1.00 97.62 97 MET A N 1
ATOM 774 C CA . MET A 1 97 ? 2.869 -1.574 -7.477 1.00 97.62 97 MET A CA 1
ATOM 775 C C . MET A 1 97 ? 1.342 -1.427 -7.443 1.00 97.62 97 MET A C 1
ATOM 777 O O . MET A 1 97 ? 0.695 -1.912 -6.518 1.00 97.62 97 MET A O 1
ATOM 781 N N . ASP A 1 98 ? 0.759 -0.874 -8.505 1.00 98.12 98 ASP A N 1
ATOM 782 C CA . ASP A 1 98 ? -0.683 -0.730 -8.694 1.00 98.12 98 ASP A CA 1
ATOM 783 C C . ASP A 1 98 ? -1.432 -2.055 -8.546 1.00 98.12 98 ASP A C 1
ATOM 785 O O . ASP A 1 98 ? -2.525 -2.091 -7.987 1.00 98.12 98 ASP A O 1
ATOM 789 N N . ARG A 1 99 ? -0.873 -3.163 -9.047 1.00 98.06 99 ARG A N 1
ATOM 790 C CA . ARG A 1 99 ? -1.511 -4.482 -8.918 1.00 98.06 99 ARG A CA 1
ATOM 791 C C . ARG A 1 99 ? -1.611 -4.917 -7.456 1.00 98.06 99 ARG A C 1
ATOM 793 O O . ARG A 1 99 ? -2.657 -5.428 -7.057 1.00 98.06 99 ARG A O 1
ATOM 800 N N . VAL A 1 100 ? -0.559 -4.678 -6.670 1.00 98.19 100 VAL A N 1
ATOM 801 C CA . VAL A 1 100 ? -0.531 -4.972 -5.229 1.00 98.19 100 VAL A CA 1
ATOM 802 C C . VAL A 1 100 ? -1.512 -4.068 -4.481 1.00 98.19 100 VAL A C 1
ATOM 804 O O . VAL A 1 100 ? -2.318 -4.574 -3.704 1.00 98.19 100 VAL A O 1
ATOM 807 N N . ILE A 1 101 ? -1.511 -2.760 -4.765 1.00 97.88 101 ILE A N 1
ATOM 808 C CA . ILE A 1 101 ? -2.419 -1.785 -4.135 1.00 97.88 101 ILE A CA 1
ATOM 809 C C . ILE A 1 101 ? -3.882 -2.138 -4.422 1.00 97.88 101 ILE A C 1
ATOM 811 O O . ILE A 1 101 ? -4.666 -2.299 -3.490 1.00 97.88 101 ILE A O 1
ATOM 815 N N . ARG A 1 102 ? -4.244 -2.367 -5.691 1.00 98.38 102 ARG A N 1
ATOM 816 C CA . ARG A 1 102 ? -5.617 -2.745 -6.072 1.00 98.38 102 ARG A CA 1
ATOM 817 C C . ARG A 1 102 ? -6.052 -4.061 -5.435 1.00 98.38 102 ARG A C 1
ATOM 819 O O . ARG A 1 102 ? -7.235 -4.259 -5.179 1.00 98.38 102 ARG A O 1
ATOM 826 N N . SER A 1 103 ? -5.122 -4.992 -5.230 1.00 98.62 103 SER A N 1
ATOM 827 C CA . SER A 1 103 ? -5.409 -6.245 -4.531 1.00 98.62 103 SER A CA 1
ATOM 828 C C . SER A 1 103 ? -5.728 -6.011 -3.057 1.00 98.62 103 SER A C 1
ATOM 830 O O . SER A 1 103 ? -6.738 -6.516 -2.570 1.00 98.62 103 SER A O 1
ATOM 832 N N . ALA A 1 104 ? -4.931 -5.194 -2.367 1.00 98.44 104 ALA A N 1
ATOM 833 C CA . ALA A 1 104 ? -5.197 -4.813 -0.984 1.00 98.44 104 ALA A CA 1
ATOM 834 C C . ALA A 1 104 ? -6.552 -4.092 -0.845 1.00 98.44 104 ALA A C 1
ATOM 836 O O . ALA A 1 104 ? -7.345 -4.443 0.029 1.00 98.44 104 ALA A O 1
ATOM 837 N N . GLU A 1 105 ? -6.870 -3.172 -1.764 1.00 97.44 105 GLU A N 1
ATOM 838 C CA . GLU A 1 105 ? -8.166 -2.482 -1.820 1.00 97.44 105 GLU A CA 1
ATOM 839 C C . GLU A 1 105 ? -9.346 -3.450 -1.982 1.00 97.44 105 GLU A C 1
ATOM 841 O O . GLU A 1 105 ? -10.307 -3.365 -1.216 1.00 97.44 105 GLU A O 1
ATOM 846 N N . ARG A 1 106 ? -9.268 -4.406 -2.926 1.00 98.44 106 ARG A N 1
ATOM 847 C CA . ARG A 1 106 ? -10.314 -5.432 -3.133 1.00 98.44 106 ARG A CA 1
ATOM 848 C C . ARG A 1 106 ? -10.580 -6.272 -1.885 1.00 98.44 106 ARG A C 1
ATOM 850 O O . ARG A 1 106 ? -11.707 -6.707 -1.678 1.00 98.44 106 ARG A O 1
ATOM 857 N N . HIS A 1 107 ? -9.552 -6.492 -1.071 1.00 98.62 107 HIS A N 1
ATOM 858 C CA . HIS A 1 107 ? -9.635 -7.268 0.165 1.00 98.62 107 HIS A CA 1
ATOM 859 C C . HIS A 1 107 ? -9.830 -6.394 1.412 1.00 98.62 107 HIS A C 1
ATOM 861 O O . HIS A 1 107 ? -9.769 -6.900 2.529 1.00 98.62 107 HIS A O 1
ATOM 867 N N . HIS A 1 108 ? -10.085 -5.092 1.247 1.00 96.31 108 HIS A N 1
ATOM 868 C CA . HIS A 1 108 ? -10.295 -4.140 2.341 1.00 96.31 108 HIS A CA 1
ATOM 869 C C . HIS A 1 108 ? -9.131 -4.066 3.349 1.00 96.31 108 HIS A C 1
ATOM 871 O O . HIS A 1 108 ? -9.347 -3.837 4.540 1.00 96.31 108 HIS A O 1
ATOM 877 N N . VAL A 1 109 ? -7.895 -4.229 2.871 1.00 97.94 109 VAL A N 1
ATOM 878 C CA . VAL A 1 109 ? -6.670 -4.110 3.673 1.00 97.94 109 VAL A CA 1
ATOM 879 C C . VAL A 1 109 ? -5.995 -2.774 3.363 1.00 97.94 109 VAL A C 1
ATOM 881 O O . VAL A 1 109 ? -5.574 -2.526 2.236 1.00 97.94 109 VAL A O 1
ATOM 884 N N . GLY A 1 110 ? -5.863 -1.904 4.365 1.00 96.69 110 GLY A N 1
ATOM 885 C CA . GLY A 1 110 ? -5.070 -0.680 4.255 1.00 96.69 110 GLY A CA 1
ATOM 886 C C . GLY A 1 110 ? -3.570 -0.974 4.148 1.00 96.69 110 GLY A C 1
ATOM 887 O O . GLY A 1 110 ? -3.083 -1.975 4.676 1.00 96.69 110 GLY A O 1
ATOM 888 N N . LEU A 1 111 ? -2.814 -0.091 3.497 1.00 97.12 111 LEU A N 1
ATOM 889 C CA . LEU A 1 111 ? -1.366 -0.239 3.341 1.00 97.12 111 LEU A CA 1
ATOM 890 C C . LEU A 1 111 ? -0.611 0.908 4.015 1.00 97.12 111 LEU A C 1
ATOM 892 O O . LEU A 1 111 ? -0.976 2.072 3.871 1.00 97.12 111 LEU A O 1
ATOM 896 N N . ILE A 1 112 ? 0.463 0.560 4.726 1.00 95.69 112 ILE A N 1
ATOM 897 C CA . ILE A 1 112 ? 1.438 1.500 5.295 1.00 9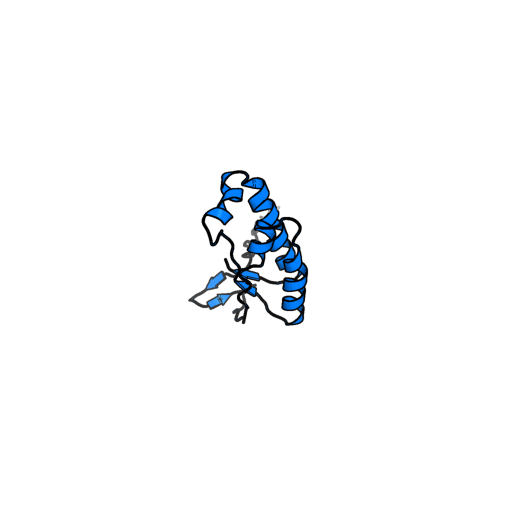5.69 112 ILE A CA 1
ATOM 898 C C . ILE A 1 112 ? 2.795 1.210 4.646 1.00 95.69 112 ILE A C 1
ATOM 900 O O . ILE A 1 112 ? 3.262 0.072 4.704 1.00 95.69 112 ILE A O 1
ATOM 904 N N . ALA A 1 113 ? 3.406 2.221 4.032 1.00 89.19 113 ALA A N 1
ATOM 905 C CA . ALA A 1 113 ? 4.731 2.153 3.409 1.00 89.19 113 ALA A CA 1
ATOM 906 C C . ALA A 1 113 ? 5.836 2.550 4.403 1.00 89.19 113 ALA A C 1
ATOM 908 O O . ALA A 1 113 ? 5.632 3.557 5.115 1.00 89.19 113 ALA A O 1
#

pLDDT: mean 90.81, std 13.48, range [41.59, 98.81]

Radius of gyration: 20.23 Å; chains: 1; bounding box: 64×56×34 Å

Secondary structure (DSSP, 8-state):
---------PPPPPPPPSEEEETTEEEETTEE-----EE-THHHHHHHH-TT--HHHHHHHHHHHTT--EEE---S-SSGGGGHHHHH-HHHHHHHHHHHHHHHHHTT-EEE-

Sequence (113 aa):
MICAALLLLATAPAKPYGLTVTHGVLMKDGVPFHGIGVNYFNAFARTLADPKDTSYEEGFRQLQQRNIPFARFMCCGFWPSDMRLYQTDRAEYFRRMDRVIRSAERHHVGLIA

Foldseek 3Di:
DDDDDDDDPDDDPDQDPDWDDDPNFIDDSRHGDDFDAEAPACLLVVCLVPVPDPVLLVVLLVCLVVVHQEYEYHPADPDPVSCPCCVPPVPVSVVSVVSNVVSNVVSNYHYDD